Protein AF-A0A2U3LR18-F1 (afdb_monomer_lite)

Structure (mmCIF, N/CA/C/O backbone):
data_AF-A0A2U3LR18-F1
#
_entry.id   AF-A0A2U3LR18-F1
#
loop_
_atom_site.group_PDB
_atom_site.id
_atom_site.type_symbol
_atom_site.label_atom_id
_atom_site.label_alt_id
_atom_site.label_comp_id
_atom_site.label_asym_id
_atom_site.label_entity_id
_atom_site.label_seq_id
_atom_site.pdbx_PDB_ins_code
_atom_site.Cartn_x
_atom_site.Cartn_y
_atom_site.Cartn_z
_atom_site.occupancy
_atom_site.B_iso_or_equiv
_atom_site.auth_seq_id
_atom_site.auth_comp_id
_atom_site.auth_asym_id
_atom_site.auth_atom_id
_atom_site.pdbx_PDB_model_num
ATOM 1 N N . MET A 1 1 ? -0.639 -12.173 32.880 1.00 44.16 1 MET A N 1
ATOM 2 C CA . MET A 1 1 ? -0.548 -10.784 32.390 1.00 44.16 1 MET A CA 1
ATOM 3 C C . MET A 1 1 ? 0.388 -10.812 31.205 1.00 44.16 1 MET A C 1
ATOM 5 O O . MET A 1 1 ? 1.574 -11.019 31.411 1.00 44.16 1 MET A O 1
ATOM 9 N N . GLN A 1 2 ? -0.166 -10.736 30.001 1.00 44.59 2 GLN A N 1
ATOM 10 C CA . GLN A 1 2 ? 0.590 -10.698 28.750 1.00 44.59 2 GLN A CA 1
ATOM 11 C C . GLN A 1 2 ? 1.117 -9.271 28.563 1.00 44.59 2 GLN A C 1
ATOM 13 O O . GLN A 1 2 ? 0.413 -8.311 28.893 1.00 44.59 2 GLN A O 1
ATOM 18 N N . THR A 1 3 ? 2.367 -9.111 28.139 1.00 52.81 3 THR A N 1
ATOM 19 C CA . THR A 1 3 ? 2.958 -7.776 27.977 1.00 52.81 3 THR A CA 1
ATOM 20 C C . THR A 1 3 ? 2.435 -7.099 26.708 1.00 52.81 3 THR A C 1
ATOM 22 O O . THR A 1 3 ? 2.089 -7.763 25.735 1.00 52.81 3 THR A O 1
ATOM 25 N N . PHE A 1 4 ? 2.411 -5.761 26.680 1.00 46.00 4 PHE A N 1
ATOM 26 C CA . PHE A 1 4 ? 2.048 -4.991 25.479 1.00 46.00 4 PHE A CA 1
ATOM 27 C C . PHE A 1 4 ? 2.902 -5.388 24.261 1.00 46.00 4 PHE A C 1
ATOM 29 O O . PHE A 1 4 ? 2.409 -5.364 23.145 1.00 46.00 4 PHE A O 1
ATOM 36 N N . ALA A 1 5 ? 4.153 -5.812 24.474 1.00 44.50 5 ALA A N 1
ATOM 37 C CA . ALA A 1 5 ? 5.044 -6.301 23.424 1.00 44.50 5 ALA A CA 1
ATOM 38 C C . ALA A 1 5 ? 4.664 -7.697 22.888 1.00 44.50 5 ALA A C 1
ATOM 40 O O . ALA A 1 5 ? 4.804 -7.930 21.696 1.00 44.50 5 ALA A O 1
ATOM 41 N N . GLU A 1 6 ? 4.174 -8.606 23.738 1.00 38.53 6 GLU A N 1
ATOM 42 C CA . GLU A 1 6 ? 3.688 -9.935 23.321 1.00 38.53 6 GLU A CA 1
ATOM 43 C C . GLU A 1 6 ? 2.324 -9.854 22.621 1.00 38.53 6 GLU A C 1
ATOM 45 O O . GLU A 1 6 ? 2.092 -10.548 21.636 1.00 38.53 6 GLU A O 1
ATOM 50 N N . PHE A 1 7 ? 1.451 -8.946 23.067 1.00 47.78 7 PHE A N 1
ATOM 51 C CA . PHE A 1 7 ? 0.210 -8.619 22.358 1.00 47.78 7 PHE A CA 1
ATOM 52 C C . PHE A 1 7 ? 0.518 -8.015 20.976 1.00 47.78 7 PHE A C 1
ATOM 54 O O . PHE A 1 7 ? 0.027 -8.480 19.952 1.00 47.78 7 PHE A O 1
ATOM 61 N N . MET A 1 8 ? 1.475 -7.083 20.931 1.00 46.34 8 MET A N 1
ATOM 62 C CA . MET A 1 8 ? 2.139 -6.585 19.720 1.00 46.34 8 MET A CA 1
ATOM 63 C C . MET A 1 8 ? 3.087 -7.629 19.097 1.00 46.34 8 MET A C 1
ATOM 65 O O . MET A 1 8 ? 4.115 -7.285 18.541 1.00 46.34 8 MET A O 1
ATOM 69 N N . ALA A 1 9 ? 2.831 -8.918 19.198 1.00 48.84 9 ALA A N 1
ATOM 70 C CA . ALA A 1 9 ? 3.536 -9.946 18.430 1.00 48.84 9 ALA A CA 1
ATOM 71 C C . ALA A 1 9 ? 2.504 -10.919 17.859 1.00 48.84 9 ALA A C 1
ATOM 73 O O . ALA A 1 9 ? 2.584 -11.293 16.688 1.00 48.84 9 ALA A O 1
ATOM 74 N N . GLU A 1 10 ? 1.475 -11.219 18.653 1.00 42.81 10 GLU A N 1
ATOM 75 C CA . GLU A 1 10 ? 0.330 -12.041 18.266 1.00 42.81 10 GLU A CA 1
ATOM 76 C C . GLU A 1 10 ? -0.622 -11.348 17.278 1.00 42.81 10 GLU A C 1
ATOM 78 O O . GLU A 1 10 ? -1.028 -11.981 16.309 1.00 42.81 10 GLU A O 1
ATOM 83 N N . SER A 1 11 ? -0.902 -10.044 17.409 1.00 47.66 11 SER A N 1
ATOM 84 C CA . SER A 1 11 ? -1.756 -9.311 16.445 1.00 47.66 11 SER A CA 1
ATOM 85 C C . SER A 1 11 ? -1.122 -9.128 15.055 1.00 47.66 11 SER A C 1
ATOM 87 O O . SER A 1 11 ? -1.739 -8.557 14.158 1.00 47.66 11 SER A O 1
ATOM 89 N N . PHE A 1 12 ? 0.140 -9.536 14.879 1.00 51.53 12 PHE A N 1
ATOM 90 C CA . PHE A 1 12 ? 0.939 -9.239 13.688 1.00 51.53 12 PHE A CA 1
ATOM 91 C C . PHE A 1 12 ? 1.010 -10.360 12.657 1.00 51.53 12 PHE A C 1
ATOM 93 O O . PHE A 1 12 ? 1.532 -10.126 11.573 1.00 51.53 12 PHE A O 1
ATOM 100 N N . HIS A 1 13 ? 0.440 -11.526 12.953 1.00 48.50 13 HIS A N 1
ATOM 101 C CA . HIS A 1 13 ? 0.151 -12.548 11.949 1.00 48.50 13 HIS A CA 1
ATOM 102 C C . HIS A 1 13 ? -1.317 -12.390 11.566 1.00 48.50 13 HIS A C 1
ATOM 104 O O . HIS A 1 13 ? -2.190 -13.115 12.032 1.00 48.50 13 HIS A O 1
ATOM 110 N N . SER A 1 14 ? -1.606 -11.341 10.802 1.00 49.56 14 SER A N 1
ATOM 111 C CA . SER A 1 14 ? -2.943 -11.124 10.267 1.00 49.56 14 SER A CA 1
ATOM 112 C C . SER A 1 14 ? -3.238 -12.236 9.255 1.00 49.56 14 SER A C 1
ATOM 114 O O . SER A 1 14 ? -2.858 -12.131 8.099 1.00 49.56 14 SER A O 1
ATOM 116 N N . ASP A 1 15 ? -3.956 -13.279 9.672 1.00 57.41 15 ASP A N 1
ATOM 117 C CA . ASP A 1 15 ? -4.705 -14.184 8.780 1.00 57.41 15 ASP A CA 1
ATOM 118 C C . ASP A 1 15 ? -6.000 -13.493 8.300 1.00 57.41 15 ASP A C 1
ATOM 120 O O . ASP A 1 15 ? -7.068 -14.101 8.163 1.00 57.41 15 ASP A O 1
ATOM 124 N N . THR A 1 16 ? -5.944 -12.174 8.081 1.00 68.75 16 THR A N 1
ATOM 125 C CA . THR A 1 16 ? -7.100 -11.436 7.592 1.00 68.75 16 THR A CA 1
ATOM 126 C C . THR A 1 16 ? -7.380 -11.919 6.183 1.00 68.75 16 THR A C 1
ATOM 128 O O . THR A 1 16 ? -6.546 -11.831 5.281 1.00 68.75 16 THR A O 1
ATOM 131 N N . ARG A 1 17 ? -8.576 -12.470 5.992 1.00 80.50 17 ARG A N 1
ATOM 132 C CA . ARG A 1 17 ? -8.977 -13.047 4.716 1.00 80.50 17 ARG A CA 1
ATOM 133 C C . ARG A 1 17 ? -9.204 -11.937 3.692 1.00 80.50 17 ARG A C 1
ATOM 135 O O . ARG A 1 17 ? -10.300 -11.385 3.596 1.00 80.50 17 ARG A O 1
ATOM 142 N N . LEU A 1 18 ? -8.172 -11.643 2.907 1.00 87.00 18 LEU A N 1
ATOM 143 C CA . LEU A 1 18 ? -8.245 -10.696 1.802 1.00 87.00 18 LEU A CA 1
ATOM 144 C C . LEU A 1 18 ? -9.116 -11.257 0.673 1.00 87.00 18 LEU A C 1
ATOM 146 O O . LEU A 1 18 ? -8.959 -12.391 0.219 1.00 87.00 18 LEU A O 1
ATOM 150 N N . THR A 1 19 ? -10.047 -10.436 0.195 1.00 90.81 19 THR A N 1
ATOM 151 C CA . THR A 1 19 ? -10.824 -10.702 -1.016 1.00 90.81 19 THR A CA 1
ATOM 152 C C . THR A 1 19 ? -10.331 -9.788 -2.128 1.00 90.81 19 THR A C 1
ATOM 154 O O . THR A 1 19 ? -10.537 -8.575 -2.080 1.00 90.81 19 THR A O 1
ATOM 157 N N . TRP A 1 20 ? -9.690 -10.376 -3.137 1.00 91.12 20 TRP A N 1
ATOM 158 C CA . TRP A 1 20 ? -9.147 -9.655 -4.285 1.00 91.12 20 TRP A CA 1
ATOM 159 C C . TRP A 1 20 ? -10.174 -9.497 -5.406 1.00 91.12 20 TRP A C 1
ATOM 161 O O . TRP A 1 20 ? -10.882 -10.437 -5.766 1.00 91.12 20 TRP A O 1
ATOM 171 N N . ASN A 1 21 ? -10.218 -8.308 -6.000 1.00 88.81 21 ASN A N 1
ATOM 172 C CA . ASN A 1 21 ? -10.942 -8.034 -7.232 1.00 88.81 21 ASN A CA 1
ATOM 173 C C . ASN A 1 21 ? -10.020 -7.310 -8.223 1.00 88.81 21 ASN A C 1
ATOM 175 O O . ASN A 1 21 ? -9.551 -6.198 -7.962 1.00 88.81 21 ASN A O 1
ATOM 179 N N . TYR A 1 22 ? -9.770 -7.962 -9.358 1.00 83.69 22 TYR A N 1
ATOM 180 C CA . TYR A 1 22 ? -8.971 -7.441 -10.462 1.00 83.69 22 TYR A CA 1
ATOM 181 C C . TYR A 1 22 ? -9.916 -6.826 -11.493 1.00 83.69 22 TYR A C 1
ATOM 183 O O . TYR A 1 22 ? -10.521 -7.543 -12.288 1.00 83.69 22 TYR A O 1
ATOM 191 N N . LEU A 1 23 ? -10.074 -5.504 -11.436 1.00 75.12 23 LEU A N 1
ATOM 192 C CA . LEU A 1 23 ? -11.013 -4.782 -12.295 1.00 75.12 23 LEU A CA 1
ATOM 193 C C . LEU A 1 23 ? -10.480 -4.687 -13.729 1.00 75.12 23 LEU A C 1
ATOM 195 O O . LEU A 1 23 ? -11.220 -4.930 -14.680 1.00 75.12 23 LEU A O 1
ATOM 199 N N . ASP A 1 24 ? -9.192 -4.368 -13.873 1.00 81.44 24 ASP A N 1
ATOM 200 C CA . ASP A 1 24 ? -8.486 -4.250 -15.149 1.00 81.44 24 ASP A CA 1
ATOM 201 C C . ASP A 1 24 ? -6.958 -4.418 -14.945 1.00 81.44 24 ASP A C 1
ATOM 203 O O . ASP A 1 24 ? -6.497 -4.495 -13.803 1.00 81.44 24 ASP A O 1
ATOM 207 N N . PRO A 1 25 ? -6.133 -4.506 -16.011 1.00 83.31 25 PRO A N 1
ATOM 208 C CA . PRO A 1 25 ? -4.684 -4.705 -15.876 1.00 83.31 25 PRO A CA 1
ATOM 209 C C . PRO A 1 25 ? -3.950 -3.609 -15.087 1.00 83.31 25 PRO A C 1
ATOM 211 O O . PRO A 1 25 ? -2.872 -3.868 -14.560 1.00 83.31 25 PRO A O 1
ATOM 214 N N . SER A 1 26 ? -4.531 -2.411 -15.002 1.00 87.25 26 SER A N 1
ATOM 215 C CA . SER A 1 26 ? -3.998 -1.242 -14.297 1.00 87.25 26 SER A CA 1
ATOM 216 C C . SER A 1 26 ? -4.670 -0.987 -12.944 1.00 87.25 26 SER A C 1
ATOM 218 O O . SER A 1 26 ? -4.316 -0.020 -12.270 1.00 87.25 26 SER A O 1
ATOM 220 N N . ARG A 1 27 ? -5.629 -1.826 -12.519 1.00 90.31 27 ARG A N 1
ATOM 221 C CA . ARG A 1 27 ? -6.355 -1.655 -11.252 1.00 90.31 27 ARG A CA 1
ATOM 222 C C . ARG A 1 27 ? -6.649 -2.972 -10.547 1.00 90.31 27 ARG A C 1
ATOM 224 O O . ARG A 1 27 ? -7.319 -3.861 -11.075 1.00 90.31 27 ARG A O 1
ATOM 231 N N . ALA A 1 28 ? -6.234 -3.053 -9.291 1.00 91.12 28 ALA A N 1
ATOM 232 C CA . ALA A 1 28 ? -6.582 -4.143 -8.392 1.00 91.12 28 ALA A CA 1
ATOM 233 C C . ALA A 1 28 ? -7.125 -3.579 -7.082 1.00 91.12 28 ALA A C 1
ATOM 235 O O . ALA A 1 28 ? -6.707 -2.517 -6.632 1.00 91.12 28 ALA A O 1
ATOM 236 N N . THR A 1 29 ? -8.050 -4.297 -6.459 1.00 93.00 29 THR A N 1
ATOM 237 C CA . THR A 1 29 ? -8.557 -3.942 -5.133 1.00 93.00 29 THR A CA 1
ATOM 238 C C . THR A 1 29 ? -8.497 -5.152 -4.217 1.00 93.00 29 THR A C 1
ATOM 240 O O . THR A 1 29 ? -8.859 -6.254 -4.628 1.00 93.00 29 THR A O 1
ATOM 243 N N . ALA A 1 30 ? -8.050 -4.947 -2.984 1.00 93.00 30 ALA A N 1
ATOM 244 C CA . ALA A 1 30 ? -8.162 -5.906 -1.897 1.00 93.00 30 ALA A CA 1
ATOM 245 C C . ALA A 1 30 ? -9.197 -5.398 -0.898 1.00 93.00 30 ALA A C 1
ATOM 247 O O . ALA A 1 30 ? -9.255 -4.205 -0.600 1.00 93.00 30 ALA A O 1
ATOM 248 N N . ARG A 1 31 ? -10.026 -6.298 -0.380 1.00 92.69 31 ARG A N 1
ATOM 249 C CA . ARG A 1 31 ? -11.022 -5.979 0.644 1.00 92.69 31 ARG A CA 1
ATOM 250 C C . ARG A 1 31 ? -10.897 -6.907 1.827 1.00 92.69 31 ARG A C 1
ATOM 252 O O . ARG A 1 31 ? -10.662 -8.100 1.644 1.00 92.69 31 ARG A O 1
ATOM 259 N N . PHE A 1 32 ? -11.117 -6.356 3.008 1.00 90.50 32 PHE A N 1
ATOM 260 C CA . PHE A 1 32 ? -11.215 -7.108 4.247 1.00 90.50 32 PHE A CA 1
ATOM 261 C C . PHE A 1 32 ? -12.061 -6.357 5.272 1.00 90.50 32 PHE A C 1
ATOM 263 O O . PHE A 1 32 ? -12.326 -5.165 5.114 1.00 90.50 32 PHE A O 1
ATOM 270 N N . ASP A 1 33 ? -12.490 -7.062 6.312 1.00 86.75 33 ASP A N 1
ATOM 271 C CA . ASP A 1 33 ? -13.287 -6.510 7.400 1.00 86.75 33 ASP A CA 1
ATOM 272 C C . ASP A 1 33 ? -12.525 -6.706 8.727 1.00 86.75 33 ASP A C 1
ATOM 274 O O . ASP A 1 33 ? -11.967 -7.776 8.969 1.00 86.75 33 ASP A O 1
ATOM 278 N N . VAL A 1 34 ? -12.499 -5.673 9.570 1.00 81.44 34 VAL A N 1
ATOM 279 C CA . VAL A 1 34 ? -11.877 -5.646 10.907 1.00 81.44 34 VAL A CA 1
ATOM 280 C C . VAL A 1 34 ? -12.930 -5.153 11.888 1.00 81.44 34 VAL A C 1
ATOM 282 O O . VAL A 1 34 ? -13.402 -4.033 11.731 1.00 81.44 34 VAL A O 1
ATOM 285 N N . ASP A 1 35 ? -13.347 -5.965 12.859 1.00 77.94 35 ASP A N 1
ATOM 286 C CA . ASP A 1 35 ? -14.383 -5.596 13.845 1.00 77.94 35 ASP A CA 1
ATOM 287 C C . ASP A 1 35 ? -15.673 -5.005 13.232 1.00 77.94 35 ASP A C 1
ATOM 289 O O . ASP A 1 35 ? -16.307 -4.101 13.776 1.00 77.94 35 ASP A O 1
ATOM 293 N N . GLY A 1 36 ? -16.067 -5.491 12.050 1.00 75.25 36 GLY A N 1
ATOM 294 C CA . GLY A 1 36 ? -17.225 -4.971 11.309 1.00 75.25 36 GLY A CA 1
ATOM 295 C C . GLY A 1 36 ? -16.979 -3.654 10.559 1.00 75.25 36 GLY A C 1
ATOM 296 O O . GLY A 1 36 ? -17.899 -3.137 9.927 1.00 75.25 36 GLY A O 1
ATOM 297 N N . ILE A 1 37 ? -15.753 -3.129 10.581 1.00 79.62 37 ILE A N 1
ATOM 298 C CA . ILE A 1 37 ? -15.279 -2.024 9.747 1.00 79.62 37 ILE A CA 1
ATOM 299 C C . ILE A 1 37 ? -14.738 -2.601 8.445 1.00 79.62 37 ILE A C 1
ATOM 301 O O . ILE A 1 37 ? -13.800 -3.400 8.449 1.00 79.62 37 ILE A O 1
ATOM 305 N N . ARG A 1 38 ? -15.288 -2.168 7.312 1.00 86.44 38 ARG A N 1
ATOM 306 C CA . ARG A 1 38 ? -14.816 -2.624 6.005 1.00 86.44 38 ARG A CA 1
ATOM 307 C C . ARG A 1 38 ? -13.687 -1.742 5.501 1.00 86.44 38 ARG A C 1
ATOM 309 O O . ARG A 1 38 ? -13.821 -0.523 5.434 1.00 86.44 38 ARG A O 1
ATOM 316 N N . VAL A 1 39 ? -12.605 -2.366 5.060 1.00 87.06 39 VAL A N 1
ATOM 317 C CA . VAL A 1 39 ? -11.465 -1.692 4.439 1.00 87.06 39 VAL A CA 1
ATOM 318 C C . VAL A 1 39 ? -11.363 -2.115 2.984 1.00 87.06 39 VAL A C 1
ATOM 320 O O . VAL A 1 39 ? -11.433 -3.299 2.650 1.00 87.06 39 VAL A O 1
ATOM 323 N N . THR A 1 40 ? -11.186 -1.136 2.101 1.00 90.00 40 THR A N 1
ATOM 324 C CA . THR A 1 40 ? -10.846 -1.373 0.696 1.00 90.00 40 THR A CA 1
ATOM 325 C C . THR A 1 40 ? -9.496 -0.744 0.405 1.00 90.00 40 THR A C 1
ATOM 327 O O . THR A 1 40 ? -9.316 0.452 0.612 1.00 90.00 40 THR A O 1
ATOM 330 N N . VAL A 1 41 ? -8.557 -1.543 -0.091 1.00 90.81 41 VAL A N 1
ATOM 331 C CA . VAL A 1 41 ? -7.246 -1.098 -0.567 1.00 90.81 41 VAL A CA 1
ATOM 332 C C . VAL A 1 41 ? -7.250 -1.152 -2.083 1.00 90.81 41 VAL A C 1
ATOM 334 O O . VAL A 1 41 ? -7.466 -2.208 -2.671 1.00 90.81 41 VAL A O 1
ATOM 337 N N . SER A 1 42 ? -7.018 -0.012 -2.709 1.00 91.38 42 SER A N 1
ATOM 338 C CA . SER A 1 42 ? -6.972 0.165 -4.151 1.00 91.38 42 SER A CA 1
ATOM 339 C C . SER A 1 42 ? -5.532 0.354 -4.605 1.00 91.38 42 SER A C 1
ATOM 341 O O . SER A 1 42 ? -4.803 1.201 -4.086 1.00 91.38 42 SER A O 1
ATOM 343 N N . PHE A 1 43 ? -5.153 -0.430 -5.605 1.00 92.56 43 PHE A N 1
ATOM 344 C CA . PHE A 1 43 ? -3.892 -0.359 -6.323 1.00 92.56 43 PHE A CA 1
ATOM 345 C C . PHE A 1 43 ? -4.205 0.145 -7.725 1.00 92.56 43 PHE A C 1
ATOM 347 O O . PHE A 1 43 ? -4.951 -0.509 -8.456 1.00 92.56 43 PHE A O 1
ATOM 354 N N . GLU A 1 44 ? -3.649 1.293 -8.103 1.00 92.50 44 GLU A N 1
ATOM 355 C CA . GLU A 1 44 ? -3.933 1.915 -9.397 1.00 92.50 44 GLU A CA 1
ATOM 356 C C . GLU A 1 44 ? -2.664 2.365 -10.113 1.00 92.50 44 GLU A C 1
ATOM 358 O O . GLU A 1 44 ? -1.876 3.157 -9.591 1.00 92.50 44 GLU A O 1
ATOM 363 N N . GLN A 1 45 ? -2.509 1.922 -11.355 1.00 91.38 45 GLN A N 1
ATOM 364 C CA . GLN A 1 45 ? -1.519 2.431 -12.289 1.00 91.38 45 GLN A CA 1
ATOM 365 C C . GLN A 1 45 ? -2.163 3.540 -13.127 1.00 91.38 45 GLN A C 1
ATOM 367 O O . GLN A 1 45 ? -3.056 3.294 -13.937 1.00 91.38 45 GLN A O 1
ATOM 372 N N . ARG A 1 46 ? -1.750 4.790 -12.905 1.00 85.75 46 ARG A N 1
ATOM 373 C CA . ARG A 1 46 ? -2.353 5.956 -13.584 1.00 85.75 46 ARG A CA 1
ATOM 374 C C . ARG A 1 46 ? -1.866 6.135 -15.019 1.00 85.75 46 ARG A C 1
ATOM 376 O O . ARG A 1 46 ? -2.564 6.723 -15.839 1.00 85.75 46 ARG A O 1
ATOM 383 N N . GLU A 1 47 ? -0.675 5.628 -15.303 1.00 85.44 47 GLU A N 1
ATOM 384 C CA . GLU A 1 47 ? 0.004 5.713 -16.591 1.00 85.44 47 GLU A CA 1
ATOM 385 C C . GLU A 1 47 ? 0.486 4.318 -16.992 1.00 85.44 47 GLU A C 1
ATOM 387 O O . GLU A 1 47 ? 0.821 3.501 -16.133 1.00 85.44 47 GLU A O 1
ATOM 392 N N . LEU A 1 48 ? 0.541 4.030 -18.294 1.00 79.69 48 LEU A N 1
ATOM 393 C CA . LEU A 1 48 ? 1.021 2.738 -18.781 1.00 79.69 48 LEU A CA 1
ATOM 394 C C . LEU A 1 48 ? 2.480 2.527 -18.347 1.00 79.69 48 LEU A C 1
ATOM 396 O O . LEU A 1 48 ? 3.340 3.337 -18.682 1.00 79.69 48 LEU A O 1
ATOM 400 N N . ASN A 1 49 ? 2.754 1.436 -17.627 1.00 79.81 49 ASN A N 1
ATOM 401 C CA . ASN A 1 49 ? 4.066 1.139 -17.028 1.00 79.81 49 ASN A CA 1
ATOM 402 C C . ASN A 1 49 ? 4.546 2.173 -15.987 1.00 79.81 49 ASN A C 1
ATOM 404 O O . ASN A 1 49 ? 5.716 2.171 -15.614 1.00 79.81 49 ASN A O 1
ATOM 408 N N . GLY A 1 50 ? 3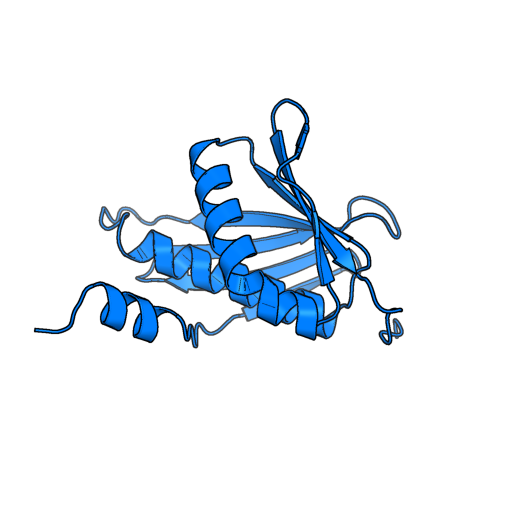.652 3.038 -15.502 1.00 86.88 50 GLY A N 1
ATOM 409 C CA . GLY A 1 50 ? 3.931 3.976 -14.420 1.00 86.88 50 GLY A CA 1
ATOM 410 C C . GLY A 1 50 ? 3.939 3.316 -13.033 1.00 86.88 50 GLY A C 1
ATOM 411 O O . GLY A 1 50 ? 3.703 2.108 -12.906 1.00 86.88 50 GLY A O 1
ATOM 412 N N . PRO A 1 51 ? 4.184 4.098 -11.970 1.00 91.12 51 PRO A N 1
ATOM 413 C CA . PRO A 1 51 ? 4.102 3.606 -10.602 1.00 91.12 51 PRO A CA 1
ATOM 414 C C . PRO A 1 51 ? 2.678 3.168 -10.242 1.00 91.12 51 PRO A C 1
ATOM 416 O O . PRO A 1 51 ? 1.687 3.770 -10.668 1.00 91.12 51 PRO A O 1
ATOM 419 N N . TRP A 1 52 ? 2.585 2.135 -9.410 1.00 93.50 52 TRP A N 1
ATOM 420 C CA . TRP A 1 52 ? 1.331 1.729 -8.787 1.00 93.50 52 TRP A CA 1
ATOM 421 C C . TRP A 1 52 ? 1.090 2.553 -7.532 1.00 93.50 52 TRP A C 1
ATOM 423 O O . TRP A 1 52 ? 1.888 2.528 -6.600 1.00 93.50 52 TRP A O 1
ATOM 433 N N . HIS A 1 53 ? -0.020 3.273 -7.487 1.00 91.06 53 HIS A N 1
ATOM 434 C CA . HIS A 1 53 ? -0.414 4.048 -6.322 1.00 91.06 53 HIS A CA 1
ATOM 435 C C . HIS A 1 53 ? -1.309 3.218 -5.412 1.00 91.06 53 HIS A C 1
ATOM 437 O O . HIS A 1 53 ? -2.276 2.617 -5.880 1.00 91.06 53 HIS A O 1
ATOM 443 N N . VAL A 1 54 ? -1.003 3.226 -4.115 1.00 89.94 54 VAL A N 1
ATOM 444 C CA . VAL A 1 54 ? -1.811 2.558 -3.090 1.00 89.94 54 VAL A CA 1
ATOM 445 C C . VAL A 1 54 ? -2.630 3.592 -2.335 1.00 89.94 54 VAL A C 1
ATOM 447 O O . VAL A 1 54 ? -2.093 4.554 -1.781 1.00 89.94 54 VAL A O 1
ATOM 450 N N . VAL A 1 55 ? -3.940 3.378 -2.301 1.00 86.19 55 VAL A N 1
ATOM 451 C CA . VAL A 1 55 ? -4.900 4.170 -1.529 1.00 86.19 55 VAL A CA 1
ATOM 452 C C . VAL A 1 55 ? -5.776 3.200 -0.756 1.00 86.19 55 VAL A C 1
ATOM 454 O O . VAL A 1 55 ? -6.146 2.163 -1.292 1.00 86.19 55 VAL A O 1
ATOM 457 N N . PHE A 1 56 ? -6.132 3.517 0.485 1.00 84.62 56 PHE A N 1
ATOM 458 C CA . PHE A 1 56 ? -7.119 2.727 1.210 1.00 84.62 56 PHE A CA 1
ATOM 459 C C . PHE A 1 56 ? -8.230 3.603 1.777 1.00 84.62 56 PHE A C 1
ATOM 461 O O . PHE A 1 56 ? -8.013 4.753 2.166 1.00 84.62 56 PHE A O 1
ATOM 468 N N . GLU A 1 57 ? -9.420 3.026 1.826 1.00 82.38 57 GLU A N 1
ATOM 469 C CA . GLU A 1 57 ? -10.638 3.622 2.350 1.00 82.38 57 GLU A CA 1
ATOM 470 C C . GLU A 1 57 ? -11.180 2.735 3.467 1.00 82.38 57 GLU A C 1
ATOM 472 O O . GLU A 1 57 ? -11.139 1.506 3.379 1.00 82.38 57 GLU A O 1
ATOM 477 N N . VAL A 1 58 ? -11.668 3.373 4.527 1.00 78.56 58 VAL A N 1
ATOM 478 C CA . VAL A 1 58 ? -12.247 2.712 5.697 1.00 78.56 58 VAL A CA 1
ATOM 479 C C . VAL A 1 58 ? -13.707 3.134 5.768 1.00 78.56 58 VAL A C 1
ATOM 481 O O . VAL A 1 58 ? -13.994 4.307 6.010 1.00 78.56 58 VAL A O 1
ATOM 484 N N . ASP A 1 59 ? -14.611 2.192 5.530 1.00 77.81 59 ASP A N 1
ATOM 485 C CA . ASP A 1 59 ? -16.050 2.388 5.656 1.00 77.81 59 ASP A CA 1
ATOM 486 C C . ASP A 1 59 ? -16.449 2.088 7.106 1.00 77.81 59 ASP A C 1
ATOM 488 O O . ASP A 1 59 ? -16.514 0.932 7.536 1.00 77.81 59 ASP A O 1
ATOM 492 N N . GLN A 1 60 ? -16.603 3.152 7.896 1.00 63.75 60 GLN A N 1
ATOM 493 C CA . GLN A 1 60 ? -17.028 3.053 9.288 1.00 63.75 60 GLN A CA 1
ATOM 494 C C . GLN A 1 60 ? -18.558 3.010 9.349 1.00 63.75 60 GLN A C 1
ATOM 496 O O . GLN A 1 60 ? -19.224 4.006 9.067 1.00 63.75 60 GLN A O 1
ATOM 501 N N . GLY A 1 61 ? -19.119 1.887 9.809 1.00 54.53 61 GLY A N 1
ATOM 502 C CA . GLY A 1 61 ? -20.397 1.936 10.528 1.00 54.53 61 GLY A CA 1
ATOM 503 C C . GLY A 1 61 ? -20.248 2.771 11.811 1.00 54.53 61 GLY A C 1
ATOM 504 O O . GLY A 1 61 ? -19.126 3.041 12.228 1.00 54.53 61 GLY A O 1
ATOM 505 N N . GLU A 1 62 ? -21.349 3.174 12.455 1.00 44.91 62 GLU A N 1
ATOM 506 C CA . GLU A 1 62 ? -21.413 4.104 13.613 1.00 44.91 62 GLU A CA 1
ATOM 507 C C . GLU A 1 62 ? -20.650 3.676 14.906 1.00 44.91 62 GLU A C 1
ATOM 509 O O . GLU A 1 62 ? -20.929 4.174 15.995 1.00 44.91 62 GLU A O 1
ATOM 514 N N . SER A 1 63 ? -19.687 2.755 14.834 1.00 47.62 63 SER A N 1
ATOM 515 C CA . SER A 1 63 ? -18.934 2.215 15.968 1.00 47.62 63 SER A CA 1
ATOM 516 C C . SER A 1 63 ? -17.787 3.128 16.420 1.00 47.62 63 SER A C 1
ATOM 518 O O . SER A 1 63 ? -16.933 3.553 15.642 1.00 47.62 63 SER A O 1
ATOM 520 N N . THR A 1 64 ? -17.747 3.393 17.725 1.00 49.34 64 THR A N 1
ATOM 521 C CA . THR A 1 64 ? -16.782 4.255 18.424 1.00 49.34 64 THR A CA 1
ATOM 522 C C . THR A 1 64 ? -15.475 3.562 18.844 1.00 49.34 64 THR A C 1
ATOM 524 O O . THR A 1 64 ? -14.635 4.197 19.483 1.00 49.34 64 THR A O 1
ATOM 527 N N . GLU A 1 65 ? -15.246 2.294 18.492 1.00 51.06 65 GLU A N 1
ATOM 528 C CA . GLU A 1 65 ? -14.039 1.534 18.881 1.00 51.06 65 GLU A CA 1
ATOM 529 C C . GLU A 1 65 ? -12.850 1.762 17.923 1.00 51.06 65 GLU A C 1
ATOM 531 O O . GLU A 1 65 ? -12.240 0.853 17.381 1.00 51.06 65 GLU A O 1
ATOM 536 N N . VAL A 1 66 ? -12.489 3.027 17.696 1.00 53.84 66 VAL A N 1
ATOM 537 C CA . VAL A 1 66 ? -11.605 3.433 16.582 1.00 53.84 66 VAL A CA 1
ATOM 538 C C . VAL A 1 66 ? -10.110 3.128 16.817 1.00 53.84 66 VAL A C 1
ATOM 540 O O . VAL A 1 66 ? -9.326 3.118 15.870 1.00 53.84 66 VAL A O 1
ATOM 543 N N . ALA A 1 67 ? -9.672 2.897 18.060 1.00 51.91 67 ALA A N 1
ATOM 544 C CA . ALA A 1 67 ? -8.242 2.781 18.378 1.00 51.91 67 ALA A CA 1
ATOM 545 C C . ALA A 1 67 ? -7.670 1.358 18.240 1.00 51.91 67 ALA A C 1
ATOM 547 O O . ALA A 1 67 ? -6.535 1.217 17.787 1.00 51.91 67 ALA A O 1
ATOM 548 N N . HIS A 1 68 ? -8.426 0.319 18.618 1.00 56.19 68 HIS A N 1
ATOM 549 C CA . HIS A 1 68 ? -7.969 -1.073 18.522 1.00 56.19 68 HIS A CA 1
ATOM 550 C C . HIS A 1 68 ? -7.933 -1.532 17.062 1.00 56.19 68 HIS A C 1
ATOM 552 O O . HIS A 1 68 ? -6.883 -1.958 16.577 1.00 56.19 68 HIS A O 1
ATOM 558 N N . SER A 1 69 ? -9.022 -1.283 16.332 1.00 69.56 69 SER A N 1
ATOM 559 C CA . SER A 1 69 ? -9.160 -1.666 14.930 1.00 69.56 69 SER A CA 1
ATOM 560 C C . SER A 1 69 ? -8.186 -0.922 14.011 1.00 69.56 69 SER A C 1
ATOM 562 O O . SER A 1 69 ? -7.872 -1.412 12.936 1.00 69.56 69 SER A O 1
ATOM 564 N N . ALA A 1 70 ? -7.636 0.234 14.409 1.00 71.88 70 ALA A N 1
ATOM 565 C CA . ALA A 1 70 ? -6.674 0.963 13.578 1.00 71.88 70 ALA A CA 1
ATOM 566 C C . ALA A 1 70 ? -5.424 0.129 13.254 1.00 71.88 70 ALA A C 1
ATOM 568 O O . ALA A 1 70 ? -5.008 0.089 12.099 1.00 71.88 70 ALA A O 1
ATOM 569 N N . PHE A 1 71 ? -4.830 -0.548 14.244 1.00 74.31 71 PHE A N 1
ATOM 570 C CA . PHE A 1 71 ? -3.633 -1.367 14.018 1.00 74.31 71 PHE A CA 1
ATOM 571 C C . PHE A 1 71 ? -3.925 -2.570 13.120 1.00 74.31 71 PHE A C 1
ATOM 573 O O . PHE A 1 71 ? -3.145 -2.860 12.217 1.00 74.31 71 PHE A O 1
ATOM 580 N N . GLU A 1 72 ? -5.063 -3.227 13.324 1.00 79.12 72 GLU A N 1
ATOM 581 C CA . GLU A 1 72 ? -5.498 -4.360 12.506 1.00 79.12 72 GLU A CA 1
ATOM 582 C C . GLU A 1 72 ? -5.831 -3.934 11.071 1.00 79.12 72 GLU A C 1
ATOM 584 O O . GLU A 1 72 ? -5.421 -4.598 10.119 1.00 79.12 72 GLU A O 1
ATOM 589 N N . ILE A 1 73 ? -6.453 -2.761 10.897 1.00 81.00 73 ILE A N 1
ATOM 590 C CA . ILE A 1 73 ? -6.654 -2.129 9.589 1.00 81.00 73 ILE A CA 1
ATOM 591 C C . ILE A 1 73 ? -5.309 -1.935 8.889 1.00 81.00 73 ILE A C 1
ATOM 593 O O . ILE A 1 73 ? -5.154 -2.343 7.741 1.00 81.00 73 ILE A O 1
ATOM 597 N N . PHE A 1 74 ? -4.314 -1.349 9.563 1.00 80.25 74 PHE A N 1
ATOM 598 C CA . PHE A 1 74 ? -2.996 -1.170 8.954 1.00 80.25 74 PHE A CA 1
ATOM 599 C C . PHE A 1 74 ? -2.331 -2.507 8.628 1.00 80.25 74 PHE A C 1
ATOM 601 O O . PHE A 1 74 ? -1.804 -2.641 7.527 1.00 80.25 74 PHE A O 1
ATOM 608 N N . ASN A 1 75 ? -2.400 -3.505 9.513 1.00 83.75 75 ASN A N 1
ATOM 609 C CA . ASN A 1 75 ? -1.856 -4.838 9.245 1.00 83.75 75 ASN A CA 1
ATOM 610 C C . ASN A 1 75 ? -2.463 -5.442 7.969 1.00 83.75 75 ASN A C 1
ATOM 612 O O . ASN A 1 75 ? -1.715 -5.878 7.098 1.00 83.75 75 ASN A O 1
ATOM 616 N N . GLY A 1 76 ? -3.789 -5.387 7.807 1.00 86.69 76 GLY A N 1
ATOM 617 C CA . GLY A 1 76 ? -4.456 -5.862 6.592 1.00 86.69 76 GLY A CA 1
ATOM 618 C C . GLY A 1 76 ? -4.072 -5.063 5.338 1.00 86.69 76 GLY A C 1
ATOM 619 O O . GLY A 1 76 ? -3.879 -5.642 4.267 1.00 86.69 76 GLY A O 1
ATOM 620 N N . VAL A 1 77 ? -3.868 -3.742 5.457 1.00 86.19 77 VAL A N 1
ATOM 621 C CA . VAL A 1 77 ? -3.342 -2.922 4.351 1.00 86.19 77 VAL A CA 1
ATOM 622 C C . VAL A 1 77 ? -1.948 -3.401 3.943 1.00 86.19 77 VAL A C 1
ATOM 624 O O . VAL A 1 77 ? -1.7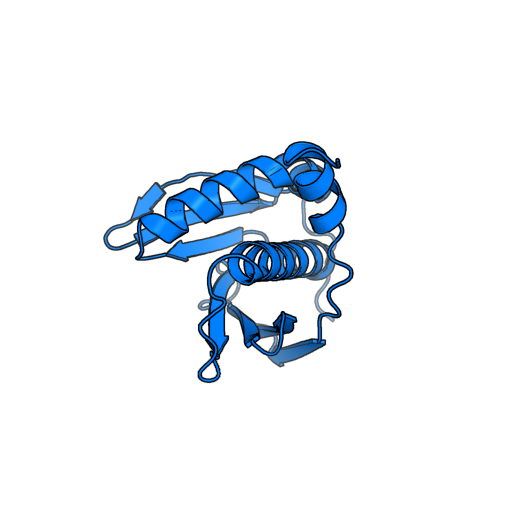09 -3.611 2.755 1.00 86.19 77 VAL A O 1
ATOM 627 N N . PHE A 1 78 ? -1.032 -3.617 4.888 1.00 85.50 78 PHE A N 1
ATOM 628 C CA . PHE A 1 78 ? 0.327 -4.062 4.564 1.00 85.50 78 PHE A CA 1
ATOM 629 C C . PHE A 1 78 ? 0.377 -5.498 4.045 1.00 85.50 78 PHE A C 1
ATOM 631 O O . PHE A 1 78 ? 1.093 -5.744 3.079 1.00 85.50 78 PHE A O 1
ATOM 638 N N . GLN A 1 79 ? -0.443 -6.402 4.581 1.00 87.56 79 GLN A N 1
ATOM 639 C CA . GLN A 1 79 ? -0.608 -7.746 4.024 1.00 87.56 79 GLN A CA 1
ATOM 640 C C . GLN A 1 79 ? -1.062 -7.677 2.559 1.00 87.56 79 GLN A C 1
ATOM 642 O O . GLN A 1 79 ? -0.507 -8.353 1.697 1.00 87.56 79 GLN A O 1
ATOM 647 N N . SER A 1 80 ? -2.019 -6.797 2.237 1.00 89.94 80 SER A N 1
ATOM 648 C CA . SER A 1 80 ? -2.463 -6.630 0.850 1.00 89.94 80 SER A CA 1
ATOM 649 C C . SER A 1 80 ? -1.357 -6.093 -0.062 1.00 89.94 80 SER A C 1
ATOM 651 O O . SER A 1 80 ? -1.256 -6.503 -1.216 1.00 89.94 80 SER A O 1
ATOM 653 N N . VAL A 1 81 ? -0.493 -5.210 0.449 1.00 89.56 81 VAL A N 1
ATOM 654 C CA . VAL A 1 81 ? 0.681 -4.719 -0.281 1.00 89.56 81 VAL A CA 1
ATOM 655 C C . VAL A 1 81 ? 1.661 -5.853 -0.534 1.00 89.56 81 VAL A C 1
ATOM 657 O O . VAL A 1 81 ? 2.124 -5.989 -1.661 1.00 89.56 81 VAL A O 1
ATOM 660 N N . GLU A 1 82 ? 1.968 -6.651 0.486 1.00 88.75 82 GLU A N 1
ATOM 661 C CA . GLU A 1 82 ? 2.895 -7.777 0.397 1.00 88.75 82 GLU A CA 1
ATOM 662 C C . GLU A 1 82 ? 2.438 -8.793 -0.657 1.00 88.75 82 GLU A C 1
ATOM 664 O O . GLU A 1 82 ? 3.185 -9.110 -1.586 1.00 88.75 82 GLU A O 1
ATOM 669 N N . GLU A 1 83 ? 1.175 -9.223 -0.583 1.00 89.00 83 GLU A N 1
ATOM 670 C CA . GLU A 1 83 ? 0.575 -10.125 -1.568 1.00 89.00 83 GLU A CA 1
ATOM 671 C C . GLU A 1 83 ? 0.583 -9.510 -2.975 1.00 89.00 83 GLU A C 1
ATOM 673 O O . GLU A 1 83 ? 0.936 -10.178 -3.952 1.00 89.00 83 GLU A O 1
ATOM 678 N N . PHE A 1 84 ? 0.253 -8.219 -3.099 1.00 89.94 84 PHE A N 1
ATOM 679 C CA . PHE A 1 84 ? 0.273 -7.526 -4.384 1.00 89.94 84 PHE A CA 1
ATOM 680 C C . PHE A 1 84 ? 1.672 -7.517 -5.003 1.00 89.94 84 PHE A C 1
ATOM 682 O O . PHE A 1 84 ? 1.830 -7.896 -6.165 1.00 89.94 84 PHE A O 1
ATOM 689 N N . VAL A 1 85 ? 2.694 -7.103 -4.248 1.00 89.38 85 VAL A N 1
ATOM 690 C CA . VAL A 1 85 ? 4.060 -6.974 -4.774 1.00 89.38 85 VAL A CA 1
ATOM 691 C C . VAL A 1 85 ? 4.733 -8.321 -5.013 1.00 89.38 85 VAL A C 1
ATOM 693 O O . VAL A 1 85 ? 5.584 -8.406 -5.904 1.00 89.38 85 VAL A O 1
ATOM 696 N N . GLY A 1 86 ? 4.333 -9.357 -4.268 1.00 86.50 86 GLY A N 1
ATOM 697 C CA . GLY A 1 86 ? 4.761 -10.738 -4.474 1.00 86.50 86 GLY A CA 1
ATOM 698 C C . GLY A 1 86 ? 4.160 -11.380 -5.728 1.00 86.50 86 GLY A C 1
ATOM 699 O O . GLY A 1 86 ? 4.825 -12.185 -6.373 1.00 86.50 86 GLY A O 1
ATOM 700 N N . VAL A 1 87 ? 2.936 -11.005 -6.120 1.00 86.00 87 VAL A N 1
ATOM 701 C CA . VAL A 1 87 ? 2.256 -11.574 -7.301 1.00 86.00 87 VAL A CA 1
ATOM 702 C C . VAL A 1 87 ? 2.476 -10.750 -8.571 1.00 86.00 87 VAL A C 1
ATOM 704 O O . VAL A 1 87 ? 2.781 -11.307 -9.625 1.00 86.00 87 VAL A O 1
ATOM 707 N N . ARG A 1 88 ? 2.258 -9.431 -8.507 1.00 84.56 88 ARG A N 1
ATOM 708 C CA . ARG A 1 88 ? 2.307 -8.530 -9.676 1.00 84.56 88 ARG A CA 1
ATOM 709 C C . ARG A 1 88 ? 3.698 -8.022 -9.990 1.00 84.56 88 ARG A C 1
ATOM 711 O O . ARG A 1 88 ? 3.921 -7.547 -11.098 1.00 84.56 88 ARG A O 1
ATOM 718 N N . GLU A 1 89 ? 4.604 -8.106 -9.025 1.00 88.69 89 GLU A N 1
ATOM 719 C CA . GLU A 1 89 ? 5.998 -7.729 -9.210 1.00 88.69 89 GLU A CA 1
ATOM 720 C C . GLU A 1 89 ? 6.222 -6.329 -9.839 1.00 88.69 89 GLU A C 1
ATOM 722 O O . GLU A 1 89 ? 7.068 -6.205 -10.733 1.00 88.69 89 GLU A O 1
ATOM 727 N N . PRO A 1 90 ? 5.473 -5.277 -9.432 1.00 90.06 90 PRO A N 1
ATOM 728 C CA . PRO A 1 90 ? 5.605 -3.941 -10.010 1.00 90.06 90 PRO A CA 1
ATOM 729 C C . PRO A 1 90 ? 7.016 -3.379 -9.817 1.00 90.06 90 PRO A C 1
ATOM 731 O O . PRO A 1 90 ? 7.665 -3.635 -8.808 1.00 90.06 90 PRO A O 1
ATOM 734 N N . GLU A 1 91 ? 7.484 -2.544 -10.744 1.00 91.19 91 GLU A N 1
ATOM 735 C CA . GLU A 1 91 ? 8.786 -1.885 -10.568 1.00 91.19 91 GLU A CA 1
ATOM 736 C C . GLU A 1 91 ? 8.760 -0.834 -9.454 1.00 91.19 91 GLU A C 1
ATOM 738 O O . GLU A 1 91 ? 9.733 -0.682 -8.715 1.00 91.19 91 GLU A O 1
ATOM 743 N N . ILE A 1 92 ? 7.647 -0.103 -9.338 1.00 92.12 92 ILE A N 1
ATOM 744 C CA . ILE A 1 92 ? 7.486 1.001 -8.394 1.00 92.12 92 ILE A CA 1
ATOM 745 C C . ILE A 1 92 ? 6.082 0.959 -7.789 1.00 92.12 92 ILE A C 1
ATOM 747 O O . ILE A 1 92 ? 5.086 0.912 -8.517 1.00 92.12 92 ILE A O 1
ATOM 751 N N . VAL A 1 93 ? 6.008 1.040 -6.460 1.00 91.94 93 VAL A N 1
ATOM 752 C CA . VAL A 1 93 ? 4.768 1.247 -5.700 1.00 91.94 93 VAL A CA 1
ATOM 753 C C . VAL A 1 93 ? 4.901 2.507 -4.855 1.00 91.94 93 VAL A C 1
ATOM 755 O O . VAL A 1 93 ? 5.909 2.684 -4.179 1.00 91.94 93 VAL A O 1
ATOM 758 N N . VAL A 1 94 ? 3.893 3.375 -4.872 1.00 90.94 94 VAL A N 1
ATOM 759 C CA . VAL A 1 94 ? 3.888 4.657 -4.160 1.00 90.94 94 VAL A CA 1
ATOM 760 C C . VAL A 1 94 ? 2.728 4.714 -3.173 1.00 90.94 94 VAL A C 1
ATOM 762 O O . VAL A 1 94 ? 1.559 4.582 -3.542 1.00 90.94 94 VAL A O 1
ATOM 765 N N . PHE A 1 95 ? 3.059 4.999 -1.918 1.00 87.12 95 PHE A N 1
ATOM 766 C CA . PHE A 1 95 ? 2.121 5.340 -0.854 1.00 87.12 95 PHE A CA 1
ATOM 767 C C . PHE A 1 95 ? 2.123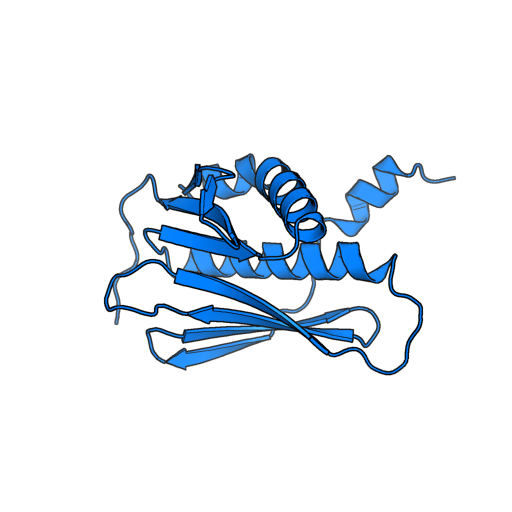 6.850 -0.689 1.00 87.12 95 PHE A C 1
ATOM 769 O O . PHE A 1 95 ? 3.128 7.410 -0.261 1.00 87.12 95 PHE A O 1
ATOM 776 N N . ALA A 1 96 ? 1.008 7.508 -0.995 1.00 81.44 96 ALA A N 1
ATOM 777 C CA . ALA A 1 96 ? 0.881 8.953 -0.844 1.00 81.44 96 ALA A CA 1
ATOM 778 C C . ALA A 1 96 ? -0.203 9.292 0.181 1.00 81.44 96 ALA A C 1
ATOM 780 O O . ALA A 1 96 ? -1.332 8.810 0.101 1.00 81.44 96 ALA A O 1
ATOM 781 N N . THR A 1 97 ? 0.111 10.167 1.136 1.00 74.75 97 THR A N 1
ATOM 782 C CA . THR A 1 97 ? -0.870 10.672 2.104 1.00 74.75 97 THR A CA 1
ATOM 783 C C . THR A 1 97 ? -0.747 12.172 2.309 1.00 74.75 97 THR A C 1
ATOM 785 O O . THR A 1 97 ? 0.348 12.702 2.446 1.00 74.75 97 THR A O 1
ATOM 788 N N . LYS A 1 98 ? -1.891 12.862 2.383 1.00 72.12 98 LYS A N 1
ATOM 789 C CA . LYS A 1 98 ? -1.972 14.280 2.791 1.00 72.12 98 LYS A CA 1
ATOM 790 C C . LYS A 1 98 ? -2.054 14.460 4.311 1.00 72.12 98 LYS A C 1
ATOM 792 O O . LYS A 1 98 ? -2.109 15.580 4.801 1.00 72.12 98 LYS A O 1
ATOM 797 N N . ARG A 1 99 ? -2.188 13.364 5.065 1.00 68.50 99 ARG A N 1
ATOM 798 C CA . ARG A 1 99 ? -2.391 13.389 6.519 1.00 68.50 99 ARG A CA 1
ATOM 799 C C . ARG A 1 99 ? -1.081 13.043 7.217 1.00 68.50 99 ARG A C 1
ATOM 801 O O . ARG A 1 99 ? -0.696 11.875 7.233 1.00 68.50 99 ARG A O 1
ATOM 808 N N . ASP A 1 100 ? -0.465 14.022 7.873 1.00 66.44 100 ASP A N 1
ATOM 809 C CA . ASP A 1 100 ? 0.810 13.852 8.594 1.00 66.44 100 ASP A CA 1
ATOM 810 C C . ASP A 1 100 ? 0.772 12.719 9.631 1.00 66.44 100 ASP A C 1
ATOM 812 O O . ASP A 1 100 ? 1.723 11.952 9.771 1.00 66.44 100 ASP A O 1
ATOM 816 N N . LYS A 1 101 ? -0.365 12.543 10.319 1.00 66.12 101 LYS A N 1
ATOM 817 C CA . LYS A 1 101 ? -0.552 11.434 11.270 1.00 66.12 101 LYS A CA 1
ATOM 818 C C . LYS A 1 101 ? -0.460 10.061 10.595 1.00 66.12 101 LYS A C 1
ATOM 820 O O . LYS A 1 101 ? 0.119 9.148 11.171 1.00 66.12 101 LYS A O 1
ATOM 825 N N . LEU A 1 102 ? -0.995 9.919 9.378 1.00 67.62 102 LEU A N 1
ATOM 826 C CA . LEU A 1 102 ? -0.881 8.675 8.609 1.00 67.62 102 LEU A CA 1
ATOM 827 C C . LEU A 1 102 ? 0.542 8.470 8.090 1.00 67.62 102 LEU A C 1
ATOM 829 O O . LEU A 1 102 ? 0.994 7.334 8.022 1.00 67.62 102 LEU A O 1
ATOM 833 N N . ALA A 1 103 ? 1.268 9.546 7.773 1.00 71.50 103 ALA A N 1
ATOM 834 C CA . ALA A 1 103 ? 2.655 9.446 7.329 1.00 71.50 103 ALA A CA 1
ATOM 835 C C . ALA A 1 103 ? 3.553 8.786 8.389 1.00 71.50 103 ALA A C 1
ATOM 837 O O . ALA A 1 103 ? 4.325 7.889 8.062 1.00 71.50 103 ALA A O 1
ATOM 838 N N . GLY A 1 104 ? 3.407 9.162 9.665 1.00 70.12 104 GLY A N 1
ATOM 839 C CA . GLY A 1 104 ? 4.158 8.529 10.758 1.00 70.12 104 GLY A CA 1
ATOM 840 C C . GLY A 1 104 ? 3.833 7.039 10.941 1.00 70.12 104 GLY A C 1
ATOM 841 O O . GLY A 1 104 ? 4.720 6.242 11.259 1.00 70.12 104 GLY A O 1
ATOM 842 N N . ILE A 1 105 ? 2.580 6.648 10.687 1.00 73.38 105 ILE A N 1
ATOM 843 C CA . ILE A 1 105 ? 2.150 5.246 10.742 1.00 73.38 105 ILE A CA 1
ATOM 844 C C . ILE A 1 105 ? 2.748 4.465 9.568 1.00 73.38 105 ILE A C 1
ATOM 846 O O . ILE A 1 105 ? 3.395 3.445 9.800 1.00 73.38 105 ILE A O 1
ATOM 850 N N . TYR A 1 106 ? 2.632 4.976 8.335 1.00 74.94 106 TYR A N 1
ATOM 851 C CA . TYR A 1 106 ? 3.248 4.359 7.156 1.00 74.94 106 TYR A CA 1
ATOM 852 C C . TYR A 1 106 ? 4.752 4.176 7.332 1.00 74.94 106 TYR A C 1
ATOM 854 O O . TYR A 1 106 ? 5.262 3.085 7.108 1.00 74.94 106 TYR A O 1
ATOM 862 N N . GLN A 1 107 ? 5.457 5.205 7.806 1.00 77.00 107 GLN A N 1
ATOM 863 C CA . GLN A 1 107 ? 6.891 5.115 8.058 1.00 77.00 107 GLN A 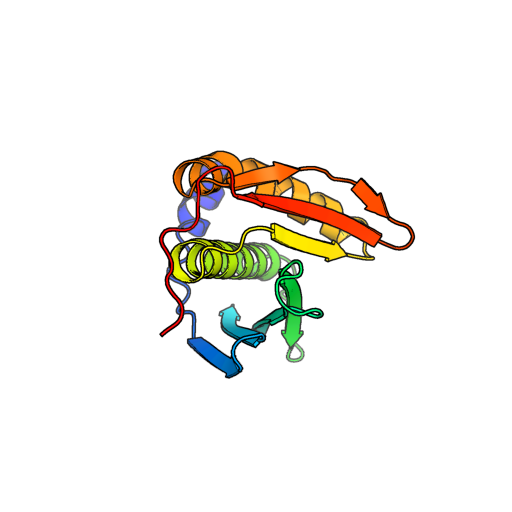CA 1
ATOM 864 C C . GLN A 1 107 ? 7.233 4.013 9.067 1.00 77.00 107 GLN A C 1
ATOM 866 O O . GLN A 1 107 ? 8.176 3.252 8.857 1.00 77.00 107 GLN A O 1
ATOM 871 N N . THR A 1 108 ? 6.487 3.935 10.171 1.00 78.88 108 THR A N 1
ATOM 872 C CA . THR A 1 108 ? 6.735 2.945 11.228 1.00 78.88 108 THR A CA 1
ATOM 873 C C . THR A 1 108 ? 6.552 1.526 10.702 1.00 78.88 108 THR A C 1
ATOM 875 O O . THR A 1 108 ? 7.412 0.674 10.925 1.00 78.88 108 THR A O 1
ATOM 878 N N . TYR A 1 109 ? 5.470 1.292 9.964 1.00 74.88 109 TYR A N 1
ATOM 879 C CA . TYR A 1 109 ? 5.151 -0.022 9.426 1.00 74.88 109 TYR A CA 1
ATOM 880 C C . TYR A 1 109 ? 6.045 -0.430 8.261 1.00 74.88 109 TYR A C 1
ATOM 882 O O . TYR A 1 109 ? 6.612 -1.514 8.300 1.00 74.88 109 TYR A O 1
ATOM 890 N N . LEU A 1 110 ? 6.268 0.440 7.275 1.00 80.31 110 LEU A N 1
ATOM 891 C CA . LEU A 1 110 ? 7.164 0.135 6.155 1.00 80.31 110 LEU A CA 1
ATOM 892 C C . LEU A 1 110 ? 8.596 -0.130 6.639 1.00 80.31 110 LEU A C 1
ATOM 894 O O . LEU A 1 110 ? 9.290 -0.982 6.091 1.00 80.31 110 LEU A O 1
ATOM 898 N N . ARG A 1 111 ? 9.041 0.547 7.709 1.00 80.25 111 ARG A N 1
ATOM 899 C CA . ARG A 1 111 ? 10.323 0.234 8.354 1.00 80.25 111 ARG A CA 1
ATOM 900 C C . ARG A 1 111 ? 10.307 -1.143 9.016 1.00 80.25 111 ARG A C 1
ATOM 902 O O . ARG A 1 111 ? 11.307 -1.852 8.930 1.00 80.25 111 ARG A O 1
ATOM 909 N N . LYS A 1 112 ? 9.212 -1.515 9.681 1.00 80.88 112 LYS A N 1
ATOM 910 C CA . LYS A 1 112 ? 9.053 -2.831 10.314 1.00 80.88 112 LYS A CA 1
ATOM 911 C C . LYS A 1 112 ? 9.060 -3.956 9.271 1.00 80.88 112 LYS A C 1
ATOM 913 O O . LYS A 1 112 ? 9.849 -4.881 9.407 1.00 80.88 112 LYS A O 1
ATOM 918 N N . GLU A 1 113 ? 8.283 -3.809 8.202 1.00 80.94 113 GLU A N 1
ATOM 919 C CA . GLU A 1 113 ? 8.163 -4.792 7.112 1.00 80.94 113 GLU A CA 1
ATOM 920 C C . GLU A 1 113 ? 9.318 -4.723 6.098 1.00 80.94 113 GLU A C 1
ATOM 922 O O . GLU A 1 113 ? 9.339 -5.438 5.099 1.00 80.94 113 GLU A O 1
ATOM 927 N N . SER A 1 114 ? 10.322 -3.872 6.339 1.00 81.38 114 SER A N 1
ATOM 928 C CA . SER A 1 114 ? 11.434 -3.667 5.405 1.00 81.38 114 SER A CA 1
ATOM 929 C C . SER A 1 114 ? 12.252 -4.934 5.141 1.00 81.38 114 SER A C 1
ATOM 931 O O . SER A 1 114 ? 12.802 -5.074 4.051 1.00 81.38 114 SER A O 1
ATOM 933 N N . ALA A 1 115 ? 12.337 -5.858 6.104 1.00 85.00 115 ALA A N 1
ATOM 934 C CA . ALA A 1 115 ? 13.002 -7.146 5.913 1.00 85.00 115 ALA A CA 1
ATOM 935 C C . ALA A 1 115 ? 12.229 -8.023 4.915 1.00 85.00 115 ALA A C 1
ATOM 937 O O . ALA A 1 115 ? 12.801 -8.430 3.906 1.00 85.00 115 ALA A O 1
ATOM 938 N N . THR A 1 116 ? 10.926 -8.203 5.139 1.00 85.69 116 THR A N 1
ATOM 939 C CA . THR A 1 116 ? 10.005 -8.932 4.255 1.00 85.69 116 THR A CA 1
ATOM 940 C C . THR A 1 116 ? 10.023 -8.355 2.838 1.00 85.69 116 THR A C 1
ATOM 942 O O . THR A 1 116 ? 10.229 -9.065 1.854 1.00 85.69 116 THR A O 1
ATOM 945 N N . LEU A 1 117 ? 9.925 -7.028 2.717 1.00 85.88 117 LEU A N 1
ATOM 946 C CA . LEU A 1 117 ? 9.971 -6.339 1.427 1.00 85.88 117 LEU A CA 1
ATOM 947 C C . LEU A 1 117 ? 11.314 -6.537 0.706 1.00 85.88 117 LEU A C 1
ATOM 949 O O . LEU A 1 117 ? 11.330 -6.736 -0.508 1.00 85.88 117 LEU A O 1
ATOM 953 N N . ARG A 1 118 ? 12.439 -6.554 1.432 1.00 87.75 118 ARG A N 1
ATOM 954 C CA . ARG A 1 118 ? 13.764 -6.851 0.857 1.00 87.75 118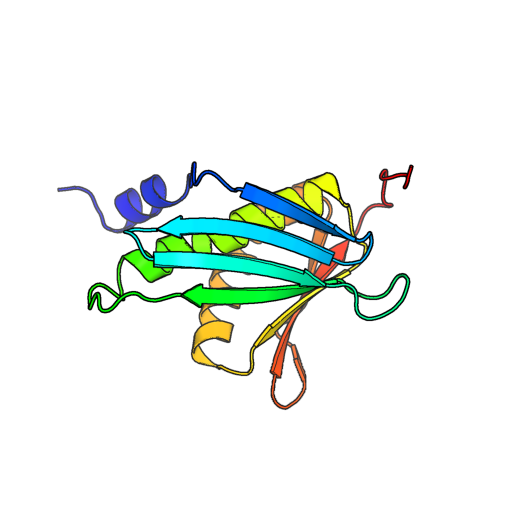 ARG A CA 1
ATOM 955 C C . ARG A 1 118 ? 13.886 -8.289 0.370 1.00 87.75 118 ARG A C 1
ATOM 957 O O . ARG A 1 118 ? 14.501 -8.513 -0.674 1.00 87.75 118 ARG A O 1
ATOM 964 N N . GLU A 1 119 ? 13.304 -9.252 1.079 1.00 87.94 119 GLU A N 1
ATOM 965 C CA . GLU A 1 119 ? 13.250 -10.651 0.636 1.00 87.94 119 GLU A CA 1
ATOM 966 C C . GLU A 1 119 ? 12.472 -10.782 -0.679 1.00 87.94 119 GLU A C 1
ATOM 968 O O . GLU A 1 119 ? 12.965 -11.404 -1.628 1.00 87.94 119 GLU A O 1
ATOM 973 N N . LEU A 1 120 ? 11.351 -10.060 -0.788 1.00 86.38 120 LEU A N 1
ATOM 974 C CA . LEU A 1 120 ? 10.560 -9.898 -2.015 1.00 86.38 120 LEU A CA 1
ATOM 975 C C . LEU A 1 120 ? 11.271 -9.076 -3.108 1.00 86.38 120 LEU A C 1
ATOM 977 O O . LEU A 1 120 ? 10.775 -8.956 -4.226 1.00 86.38 120 LEU A O 1
ATOM 981 N N . GLY A 1 121 ? 12.460 -8.541 -2.821 1.00 89.81 121 GLY A N 1
ATOM 982 C CA . GLY A 1 121 ? 13.294 -7.827 -3.781 1.00 89.81 121 GLY A CA 1
ATOM 983 C C . GLY A 1 121 ? 12.964 -6.346 -3.924 1.00 89.81 121 GLY A C 1
ATOM 984 O O . GLY A 1 121 ? 13.270 -5.787 -4.973 1.00 89.81 121 GLY A O 1
ATOM 985 N N . TYR A 1 122 ? 12.380 -5.716 -2.906 1.00 91.06 122 TYR A N 1
ATOM 986 C CA . TYR A 1 122 ? 12.070 -4.288 -2.873 1.00 91.06 122 TYR A CA 1
ATOM 987 C C . TYR A 1 122 ? 12.938 -3.528 -1.873 1.00 91.06 122 TYR A C 1
ATOM 989 O O . TYR A 1 122 ? 13.302 -4.024 -0.807 1.00 91.06 122 TYR A O 1
ATOM 997 N N . GLU A 1 123 ? 13.229 -2.280 -2.209 1.00 91.38 123 GLU A N 1
ATOM 998 C CA . GLU A 1 123 ? 13.827 -1.297 -1.321 1.00 91.38 123 GLU A CA 1
ATOM 999 C C . GLU A 1 123 ? 12.820 -0.182 -1.034 1.00 91.38 123 GLU A C 1
ATOM 1001 O O . GLU A 1 123 ? 12.100 0.273 -1.922 1.00 91.38 123 GLU A O 1
ATOM 1006 N N . LEU A 1 124 ? 12.758 0.236 0.229 1.00 88.88 124 LEU A N 1
ATOM 1007 C CA . LEU A 1 124 ? 11.941 1.358 0.667 1.00 88.88 124 LEU A CA 1
ATOM 1008 C C . LEU A 1 124 ? 12.737 2.662 0.532 1.00 88.88 124 LEU A C 1
ATOM 1010 O O . LEU A 1 124 ? 13.762 2.836 1.189 1.00 88.88 124 LEU A O 1
ATOM 1014 N N . GLU A 1 125 ? 12.212 3.595 -0.253 1.00 88.44 125 GLU A N 1
ATOM 1015 C CA . GLU A 1 125 ? 12.697 4.963 -0.410 1.00 88.44 125 GLU A CA 1
ATOM 1016 C C . GLU A 1 125 ? 11.746 5.960 0.278 1.00 88.44 125 GLU A C 1
ATOM 1018 O O . GLU A 1 125 ? 10.520 5.808 0.263 1.00 88.44 125 GLU A O 1
ATOM 1023 N N . GLY A 1 126 ? 12.315 7.020 0.859 1.00 76.31 126 GLY A N 1
ATOM 1024 C CA . GLY A 1 126 ? 11.571 8.069 1.563 1.00 76.31 126 GLY A CA 1
ATOM 1025 C C . GLY A 1 126 ? 11.527 7.900 3.092 1.00 76.31 126 GLY A C 1
ATOM 1026 O O . GLY A 1 126 ? 12.273 7.092 3.650 1.00 76.31 126 GLY A O 1
ATOM 1027 N N . PRO A 1 127 ? 10.700 8.686 3.809 1.00 80.44 127 PRO A N 1
ATOM 1028 C CA . PRO A 1 127 ? 9.662 9.587 3.295 1.00 80.44 127 PRO A CA 1
ATOM 1029 C C . PRO A 1 127 ? 10.204 10.765 2.476 1.00 80.44 127 PRO A C 1
ATOM 1031 O O . PRO A 1 127 ? 11.193 11.387 2.863 1.00 80.44 127 PRO A O 1
ATOM 1034 N N . VAL A 1 128 ? 9.521 11.112 1.383 1.00 83.38 128 VAL A N 1
ATOM 1035 C CA . VAL A 1 128 ? 9.771 12.334 0.602 1.00 83.38 128 VAL A CA 1
ATOM 1036 C C . VAL A 1 128 ? 8.533 13.221 0.662 1.00 83.38 128 VAL A C 1
ATOM 1038 O O . VAL A 1 128 ? 7.418 12.775 0.405 1.00 83.38 128 VAL A O 1
ATOM 1041 N N . ARG A 1 129 ? 8.718 14.499 1.007 1.00 80.00 129 ARG A N 1
ATOM 1042 C CA . ARG A 1 129 ? 7.626 15.475 0.984 1.00 80.00 129 ARG A CA 1
ATOM 1043 C C . ARG A 1 129 ? 7.444 16.003 -0.437 1.00 80.00 129 ARG A C 1
ATOM 1045 O O . ARG A 1 129 ? 8.325 16.686 -0.952 1.00 80.00 129 ARG A O 1
ATOM 1052 N N . VAL A 1 130 ? 6.287 15.728 -1.027 1.00 79.44 130 VAL A N 1
ATOM 1053 C CA . VAL A 1 130 ? 5.859 16.214 -2.344 1.00 79.44 130 VAL A CA 1
ATOM 1054 C C . VAL A 1 130 ? 4.569 16.987 -2.122 1.00 79.44 130 VAL A C 1
ATOM 1056 O O . VAL A 1 130 ? 3.497 16.398 -2.104 1.00 79.44 130 VAL A O 1
ATOM 1059 N N . ASP A 1 131 ? 4.668 18.290 -1.843 1.00 70.00 131 ASP A N 1
ATOM 1060 C CA . ASP A 1 131 ? 3.534 19.094 -1.365 1.00 70.00 131 ASP A CA 1
ATOM 1061 C C . ASP A 1 131 ? 2.276 18.932 -2.251 1.00 70.00 131 ASP A C 1
ATOM 1063 O O . ASP A 1 131 ? 2.383 19.044 -3.476 1.00 70.00 131 ASP A O 1
ATOM 1067 N N . PRO A 1 132 ? 1.086 18.643 -1.677 1.00 74.38 132 PRO A N 1
ATOM 1068 C CA . PRO A 1 132 ? 0.736 18.583 -0.246 1.00 74.38 132 PRO A CA 1
ATOM 1069 C C . PRO A 1 132 ? 0.841 17.181 0.404 1.00 74.38 132 PRO A C 1
ATOM 1071 O O . PRO A 1 132 ? 0.176 16.911 1.405 1.00 74.38 132 PRO A O 1
ATOM 1074 N N . PHE A 1 133 ? 1.601 16.257 -0.177 1.00 77.12 133 PHE A N 1
ATOM 1075 C CA . PHE A 1 133 ? 1.694 14.853 0.222 1.00 77.12 133 PHE A CA 1
ATOM 1076 C C . PHE A 1 133 ? 3.018 14.500 0.912 1.00 77.12 133 PHE A C 1
ATOM 1078 O O . PHE A 1 133 ? 4.067 15.111 0.690 1.00 77.12 133 PHE A O 1
ATOM 1085 N N . MET A 1 134 ? 2.963 13.449 1.725 1.00 81.62 134 MET A N 1
ATOM 1086 C CA . MET A 1 134 ? 4.113 12.629 2.078 1.00 81.62 134 MET A CA 1
ATOM 1087 C C . MET A 1 134 ? 4.061 11.341 1.262 1.00 81.62 134 MET A C 1
ATOM 1089 O O . MET A 1 134 ? 3.038 10.650 1.286 1.00 81.62 134 MET A O 1
ATOM 1093 N N . GLU A 1 135 ? 5.156 11.030 0.575 1.00 87.12 135 GLU A N 1
ATOM 1094 C CA . GLU A 1 135 ? 5.286 9.847 -0.267 1.00 87.12 135 GLU A CA 1
ATOM 1095 C C . GLU A 1 135 ? 6.316 8.863 0.289 1.00 87.12 135 GLU A C 1
ATOM 1097 O O . GLU A 1 135 ? 7.382 9.250 0.780 1.00 87.12 135 GLU A O 1
ATOM 1102 N N . PHE A 1 136 ? 5.986 7.579 0.190 1.00 87.62 136 PHE A N 1
ATOM 1103 C CA . PHE A 1 136 ? 6.896 6.462 0.410 1.00 87.62 136 PHE A CA 1
ATOM 1104 C C . PHE A 1 136 ? 6.888 5.600 -0.840 1.00 87.62 136 PHE A C 1
ATOM 1106 O O . PHE A 1 136 ? 5.816 5.289 -1.362 1.00 87.62 136 PHE A O 1
ATOM 1113 N N . THR A 1 137 ? 8.065 5.186 -1.286 1.00 90.00 137 THR A N 1
ATOM 1114 C CA . THR A 1 137 ? 8.206 4.451 -2.539 1.00 90.00 137 THR A CA 1
ATOM 1115 C C . THR A 1 137 ? 8.841 3.101 -2.270 1.00 90.00 137 THR A C 1
ATOM 1117 O O . THR A 1 137 ? 9.886 3.023 -1.635 1.00 90.00 137 THR A O 1
ATOM 1120 N N . LEU A 1 138 ? 8.227 2.030 -2.759 1.00 91.12 138 LEU A N 1
ATOM 1121 C CA . LEU A 1 138 ? 8.870 0.728 -2.868 1.00 91.12 138 LEU A CA 1
ATOM 1122 C C . LEU A 1 138 ? 9.399 0.591 -4.285 1.00 91.12 138 LEU A C 1
ATOM 1124 O O . LEU A 1 138 ? 8.620 0.605 -5.239 1.00 91.12 138 LEU A O 1
ATOM 1128 N N . ARG A 1 139 ? 10.716 0.460 -4.415 1.00 91.75 139 ARG A N 1
ATOM 1129 C CA . ARG A 1 139 ? 11.388 0.236 -5.691 1.00 91.75 139 ARG A CA 1
ATOM 1130 C C . ARG A 1 139 ? 11.859 -1.201 -5.768 1.00 91.75 139 ARG A C 1
ATOM 1132 O O . ARG A 1 139 ? 12.525 -1.693 -4.860 1.00 91.75 139 ARG A O 1
ATOM 1139 N N . ARG A 1 140 ? 11.539 -1.878 -6.862 1.00 89.94 140 ARG A N 1
ATOM 1140 C CA . ARG A 1 140 ? 12.025 -3.229 -7.111 1.00 89.94 140 ARG A CA 1
ATOM 1141 C C . ARG A 1 140 ? 13.515 -3.192 -7.466 1.00 89.94 140 ARG A C 1
ATOM 1143 O O . ARG A 1 140 ? 13.939 -2.464 -8.356 1.00 89.94 140 ARG A O 1
ATOM 1150 N N . MET A 1 141 ? 14.302 -4.005 -6.774 1.00 88.06 141 MET A N 1
ATOM 1151 C CA . MET A 1 141 ? 15.757 -4.121 -6.928 1.00 88.06 141 MET A CA 1
ATOM 1152 C C . MET A 1 141 ? 16.169 -5.305 -7.807 1.00 88.06 141 MET A C 1
ATOM 1154 O O . MET A 1 141 ? 17.299 -5.363 -8.289 1.00 88.06 141 MET A O 1
ATOM 1158 N N . LYS A 1 142 ? 15.266 -6.270 -8.007 1.00 77.25 142 LYS A N 1
ATOM 1159 C CA . LYS A 1 142 ? 15.479 -7.442 -8.865 1.00 77.25 142 LYS A CA 1
ATOM 1160 C C . LYS A 1 142 ? 14.594 -7.338 -10.111 1.00 77.25 142 LYS A C 1
ATOM 1162 O O . LYS A 1 142 ? 13.444 -6.929 -9.975 1.00 77.25 142 LYS A O 1
ATOM 1167 N N . PRO A 1 143 ? 15.060 -7.755 -11.301 1.00 69.94 143 PRO A N 1
ATOM 1168 C CA . PRO A 1 143 ? 14.207 -7.811 -12.486 1.00 69.94 143 PRO A CA 1
ATOM 1169 C C . PRO A 1 143 ? 12.911 -8.584 -12.206 1.00 69.94 143 PRO A C 1
ATOM 1171 O O . PRO A 1 143 ? 12.923 -9.588 -11.486 1.00 69.94 143 PRO A O 1
ATOM 1174 N N . SER A 1 144 ? 11.791 -8.093 -12.734 1.00 66.62 144 SER A N 1
ATOM 1175 C CA . SER A 1 144 ? 10.508 -8.793 -12.644 1.00 66.62 144 SER A CA 1
ATOM 1176 C C . SER A 1 144 ? 10.596 -10.141 -13.369 1.00 66.62 144 SER A C 1
ATOM 1178 O O . SER A 1 144 ? 11.060 -10.216 -14.509 1.00 66.62 144 SER A O 1
ATOM 1180 N N . GLY A 1 145 ? 10.210 -11.218 -12.687 1.00 66.25 145 GLY A N 1
ATOM 1181 C CA . GLY A 1 145 ? 9.989 -12.532 -13.288 1.00 66.25 145 GLY A CA 1
ATOM 1182 C C . GLY A 1 145 ? 8.574 -12.672 -13.857 1.00 66.25 145 GLY A C 1
ATOM 1183 O O . GLY A 1 145 ? 8.303 -13.614 -14.607 1.00 66.25 145 GLY A O 1
ATOM 1184 N N . TRP A 1 146 ? 7.685 -11.735 -13.523 1.00 63.06 146 TRP A N 1
ATOM 1185 C CA . TRP A 1 146 ? 6.309 -11.694 -13.982 1.00 63.06 146 TRP A CA 1
ATOM 118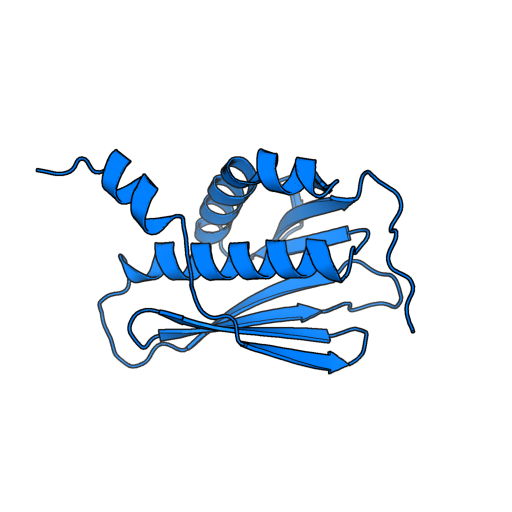6 C C . TRP A 1 146 ? 6.224 -11.442 -15.491 1.00 63.06 146 TRP A C 1
ATOM 1188 O O . TRP A 1 146 ? 6.785 -10.491 -16.035 1.00 63.06 146 TRP A O 1
ATOM 1198 N N . LYS A 1 147 ? 5.493 -12.321 -16.181 1.00 52.38 147 LYS A N 1
ATOM 1199 C CA . LYS A 1 147 ? 5.158 -12.180 -17.599 1.00 52.38 147 LYS A CA 1
ATOM 1200 C C . LYS A 1 147 ? 3.650 -11.946 -17.699 1.00 52.38 147 LYS A C 1
ATOM 1202 O O . LYS A 1 147 ? 2.908 -12.839 -17.284 1.00 52.38 147 LYS A O 1
ATOM 1207 N N . PRO A 1 148 ? 3.181 -10.793 -18.209 1.00 56.28 148 PRO A N 1
ATOM 1208 C CA . PRO A 1 148 ? 1.763 -10.621 -18.497 1.00 56.28 148 PRO A CA 1
ATOM 1209 C C . PRO A 1 148 ? 1.325 -11.693 -19.504 1.00 56.28 148 PRO A C 1
ATOM 1211 O O . PRO A 1 148 ? 2.033 -11.944 -20.483 1.00 56.28 148 PRO A O 1
ATOM 1214 N N . ALA A 1 149 ? 0.208 -12.360 -19.206 1.00 51.03 149 ALA A N 1
ATOM 1215 C CA . ALA A 1 149 ? -0.439 -13.321 -20.097 1.00 51.03 149 ALA A CA 1
ATOM 1216 C C . ALA A 1 149 ? -1.184 -12.609 -21.232 1.00 51.03 149 ALA A C 1
ATOM 1218 O O . ALA A 1 149 ? -1.729 -11.511 -20.967 1.00 51.03 149 ALA A O 1
#

Secondary structure (DSSP, 8-state):
---HHHHHHHTTS-----EEEEEETTEEEEEEEETTEEEEEEEEESSTT-PEEEEEEEE--S---TTHHHHHHHHHHHHHHHHHHHHH--SEEEEEES-HHHHHHHHHHHHHTHHHHHHTTEEEEEEEEETTEEEEEEEE-S-------

Radius of gyration: 15.62 Å; chains: 1; bounding box: 37×33×52 Å

Foldseek 3Di:
DQDPVNVVVVLQPPPFDWDKDPPDPFKIWTWGAFPNKIKIWIWGDPDDLHATEIDMDIRDDPDPPCPPSVVSNVSVSVVVVLVCCLQVVRQKYKYKDLDPVVLVVCVVVCVVCQVVLVVSQWHWDDQDCDPSIGMIMTGGRDDDPDDDD

pLDDT: mean 77.19, std 14.76, range [38.53, 93.5]

Sequence (149 aa):
MQTFAEFMAESFHSDTRLTWNYLDPSRATARFDVDGIRVTVSFEQRELNGPWHVVFEVDQGESTEVAHSAFEIFNGVFQSVEEFVGVREPEIVVFATKRDKLAGIYQTYLRKESATLRELGYELEGPVRVDPFMEFTLRRMKPSGWKPA